Protein AF-B0VN36-F1 (afdb_monomer)

Secondary structure (DSSP, 8-state):
--EEE---GGGS-HHHHT-SEEEEEEEEEE-SS--TT-PPS-EEEEEEEEEESSTTSPPEEEEEEEEEE-

Solvent-accessible surface area (backbone atoms only — not comparable to full-atom values): 4346 Å² total; per-residue (Å²): 133,83,60,78,57,82,77,73,73,90,81,53,62,72,83,61,63,66,35,71,40,72,46,48,42,54,46,79,47,76,45,91,52,57,48,98,87,66,49,69,51,38,40,36,38,39,39,41,31,37,36,20,59,42,99,83,52,68,80,40,80,82,45,76,51,72,50,70,59,128

Organism: Acinetobacter baumannii (strain SDF) (NCBI:txid509170)

Mean predicted aligned error: 7.93 Å

Radius of gyration: 15.6 Å; Cα contacts (8 Å, |Δi|>4): 122; chains: 1; bounding box: 40×23×40 Å

Nearest PDB structures (foldseek):
  8p0w-assembly1_G  TM=5.137E-01  e=1.614E+00  Homo sapiens
  1roa-assembly1_A  TM=4.734E-01  e=3.303E+00  Homo sapiens

Foldseek 3Di:
DKDKDDDDLPPDPPVQVQFPDKIKTKDWDFAPQQDPVRRGGFIKIWIWMWTHRDPPGDIDTDDTDMDTDD

Sequence (70 aa):
MLKVRYDSAKNRPDYYQQFYKMISLTIKIKTVHADLAGNPAGTYIVFVTIVKKDPKSNWLVTELGSGANK

pLDDT: mean 80.98, std 13.73, range [41.06, 95.81]

Structure (mmCIF, N/CA/C/O backbone):
data_AF-B0VN36-F1
#
_entry.id   AF-B0VN36-F1
#
loop_
_atom_site.group_PDB
_atom_site.id
_atom_site.type_symbol
_atom_site.label_atom_id
_atom_site.label_alt_id
_atom_site.label_comp_id
_ato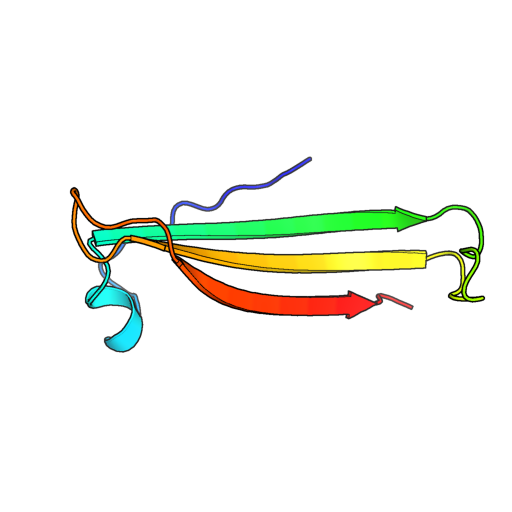m_site.label_asym_id
_atom_site.label_entity_id
_atom_site.label_seq_id
_atom_site.pdbx_PDB_ins_code
_atom_site.Cartn_x
_atom_site.Cartn_y
_atom_site.Cartn_z
_atom_site.occupancy
_atom_site.B_iso_or_equiv
_atom_site.auth_seq_id
_atom_site.auth_comp_id
_atom_site.auth_asym_id
_atom_site.auth_atom_id
_atom_site.pdbx_PDB_model_num
ATOM 1 N N . MET A 1 1 ? 6.997 15.857 -3.161 1.00 41.06 1 MET A N 1
ATOM 2 C CA . MET A 1 1 ? 6.009 16.399 -2.204 1.00 41.06 1 MET A CA 1
ATOM 3 C C . MET A 1 1 ? 5.045 15.278 -1.835 1.00 41.06 1 MET A C 1
ATOM 5 O O . MET A 1 1 ? 4.354 14.789 -2.720 1.00 41.06 1 MET A O 1
ATOM 9 N N . LEU A 1 2 ? 5.065 14.810 -0.583 1.00 45.09 2 LEU A N 1
ATOM 10 C CA . LEU A 1 2 ? 4.110 13.820 -0.072 1.00 45.09 2 LEU A CA 1
ATOM 11 C C . LEU A 1 2 ? 2.777 14.539 0.178 1.00 45.09 2 LEU A C 1
ATOM 13 O O . LEU A 1 2 ? 2.742 15.503 0.940 1.00 45.09 2 LEU A O 1
ATOM 17 N N . LYS A 1 3 ? 1.701 14.123 -0.494 1.00 50.53 3 LYS A N 1
ATOM 18 C CA . LYS A 1 3 ? 0.377 14.742 -0.350 1.00 50.53 3 LYS A CA 1
ATOM 19 C C . LYS A 1 3 ? -0.517 13.812 0.460 1.00 50.53 3 LYS A C 1
ATOM 21 O O . LYS A 1 3 ? -0.963 12.791 -0.050 1.00 50.53 3 LYS A O 1
ATOM 26 N N . VAL A 1 4 ? -0.765 14.172 1.716 1.00 52.91 4 VAL A N 1
ATOM 27 C CA . VAL A 1 4 ? -1.712 13.469 2.590 1.00 52.91 4 VAL A CA 1
ATOM 28 C C . VAL A 1 4 ? -3.091 14.087 2.369 1.00 52.91 4 VAL A C 1
ATOM 30 O O . VAL A 1 4 ? -3.254 15.292 2.567 1.00 52.91 4 VAL A O 1
ATOM 33 N N . ARG A 1 5 ? -4.073 13.303 1.908 1.00 57.44 5 ARG A N 1
ATOM 34 C CA . ARG A 1 5 ? -5.462 13.769 1.764 1.00 57.44 5 ARG A CA 1
ATOM 35 C C . ARG A 1 5 ? -6.276 13.355 2.986 1.00 57.44 5 ARG A C 1
ATOM 37 O O . ARG A 1 5 ? -6.269 12.191 3.373 1.00 57.44 5 ARG A O 1
ATOM 44 N N . TYR A 1 6 ? -6.993 14.312 3.563 1.00 54.06 6 TYR A N 1
ATOM 45 C CA . TYR A 1 6 ? -7.958 14.084 4.634 1.00 54.06 6 TYR A CA 1
ATOM 46 C C . TYR A 1 6 ? -9.366 14.232 4.047 1.00 54.06 6 TYR A C 1
ATOM 48 O O . TYR A 1 6 ? -9.957 15.304 4.132 1.00 54.06 6 TYR A O 1
ATOM 56 N N . ASP A 1 7 ? -9.885 13.197 3.379 1.00 55.62 7 ASP A N 1
ATOM 57 C CA . ASP A 1 7 ? -11.249 13.275 2.833 1.00 55.62 7 ASP A CA 1
ATOM 58 C C . ASP A 1 7 ? -12.303 13.288 3.958 1.00 55.62 7 ASP A C 1
ATOM 60 O O . ASP A 1 7 ? -12.159 12.611 4.978 1.00 55.62 7 ASP A O 1
ATOM 64 N N . SER A 1 8 ? -13.373 14.060 3.759 1.00 53.81 8 SER A N 1
ATOM 65 C CA . SER A 1 8 ? -14.531 14.138 4.658 1.00 53.81 8 SER A CA 1
ATOM 66 C C . SER A 1 8 ? -15.256 12.789 4.741 1.00 53.81 8 SER A C 1
ATOM 68 O O . SER A 1 8 ? -15.539 12.165 3.720 1.00 53.81 8 SER A O 1
ATOM 70 N N . ALA A 1 9 ? -15.580 12.341 5.958 1.00 57.28 9 ALA A N 1
ATOM 71 C CA . ALA A 1 9 ? -16.163 11.020 6.215 1.00 57.28 9 ALA A CA 1
ATOM 72 C C . ALA A 1 9 ? -17.577 10.823 5.628 1.00 57.28 9 ALA A C 1
ATOM 74 O O . ALA A 1 9 ? -17.987 9.689 5.403 1.00 57.28 9 ALA A O 1
ATOM 75 N N . LYS A 1 10 ? -18.313 11.910 5.352 1.00 55.88 10 LYS A N 1
ATOM 76 C CA . LYS A 1 10 ? -19.762 11.882 5.077 1.00 55.88 10 LYS A CA 1
ATOM 77 C C . LYS A 1 10 ? -20.166 11.225 3.745 1.00 55.88 10 LYS A C 1
ATOM 79 O O . LYS A 1 10 ? -21.301 10.789 3.626 1.00 55.88 10 LYS A O 1
ATOM 84 N N . ASN A 1 11 ? -19.257 11.135 2.770 1.00 62.94 11 ASN A N 1
ATOM 85 C CA . ASN A 1 11 ? -19.549 10.608 1.424 1.00 62.94 11 ASN A CA 1
ATOM 86 C C . ASN A 1 11 ? -18.746 9.341 1.079 1.00 62.94 11 ASN A C 1
ATOM 88 O O . ASN A 1 11 ? -18.601 9.002 -0.095 1.00 62.94 11 ASN A O 1
ATOM 92 N N . ARG A 1 12 ? -18.155 8.667 2.072 1.00 66.88 12 ARG A N 1
ATOM 93 C CA . ARG A 1 12 ? -17.368 7.454 1.821 1.00 66.88 12 ARG A CA 1
ATOM 94 C C . ARG A 1 12 ? -18.277 6.216 1.746 1.00 66.88 12 ARG A C 1
ATOM 96 O O . ARG A 1 12 ? -19.237 6.147 2.514 1.00 66.88 12 ARG A O 1
ATOM 103 N N . PRO A 1 13 ? -17.959 5.232 0.881 1.00 74.56 13 PRO A N 1
ATOM 104 C CA . PRO A 1 13 ? -18.618 3.926 0.871 1.00 74.56 13 PRO A CA 1
ATOM 105 C C . PRO A 1 13 ? -18.732 3.306 2.269 1.00 74.56 13 PRO A C 1
ATOM 107 O O . PRO A 1 13 ? -17.823 3.474 3.084 1.00 74.56 13 PRO A O 1
ATOM 110 N N . ASP A 1 14 ? -19.802 2.550 2.523 1.00 79.12 14 ASP A N 1
ATOM 111 C CA . ASP A 1 14 ? -20.132 1.988 3.846 1.00 79.12 14 ASP A CA 1
ATOM 112 C C . ASP A 1 14 ? -18.973 1.208 4.477 1.00 79.12 14 ASP A C 1
ATOM 114 O O . ASP A 1 14 ? -18.692 1.351 5.668 1.00 79.12 14 ASP A O 1
ATOM 118 N N . TYR A 1 15 ? -18.218 0.464 3.659 1.00 78.69 15 TYR A N 1
ATOM 119 C CA . TYR A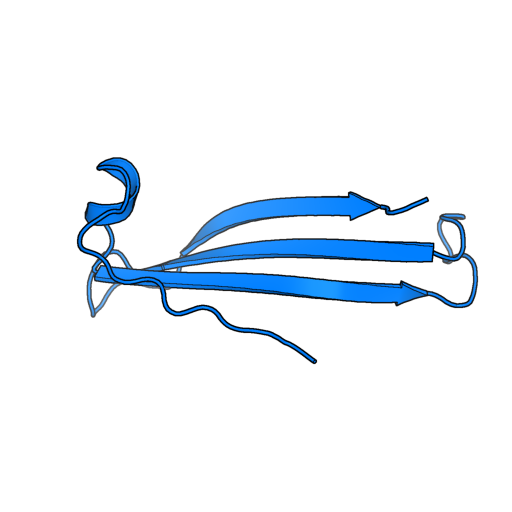 1 15 ? -17.012 -0.246 4.093 1.00 78.69 15 TYR A CA 1
ATOM 120 C C . TYR A 1 15 ? -16.004 0.664 4.810 1.00 78.69 15 TYR A C 1
ATOM 122 O O . TYR A 1 15 ? -15.355 0.244 5.761 1.00 78.69 15 TYR A O 1
ATOM 130 N N . TYR A 1 16 ? -15.863 1.918 4.392 1.00 76.00 16 TYR A N 1
ATOM 131 C CA . TYR A 1 16 ? -14.910 2.855 4.978 1.00 76.00 16 TYR A CA 1
ATOM 132 C C . TYR A 1 16 ? -15.469 3.616 6.184 1.00 76.00 16 TYR A C 1
ATOM 134 O O . TYR A 1 16 ? -14.686 4.165 6.962 1.00 76.00 16 TYR A O 1
ATOM 142 N N . GLN A 1 17 ? -16.794 3.640 6.365 1.00 79.06 17 GLN A N 1
ATOM 143 C CA . GLN A 1 17 ? -17.440 4.280 7.516 1.00 79.06 17 GLN A CA 1
ATOM 144 C C . GLN A 1 17 ? -17.245 3.491 8.817 1.00 79.06 17 GLN A C 1
ATOM 146 O O . GLN A 1 17 ? -17.351 4.059 9.900 1.00 79.06 17 GLN A O 1
ATOM 151 N N . GLN A 1 18 ? -16.881 2.206 8.730 1.00 83.94 18 GLN A N 1
ATOM 152 C CA . GLN A 1 18 ? -16.576 1.383 9.906 1.00 83.94 18 GLN A CA 1
ATOM 153 C C . GLN A 1 18 ? -15.295 1.815 10.648 1.00 83.94 18 GLN A C 1
ATOM 155 O O . GLN A 1 18 ? -15.030 1.332 11.750 1.00 83.94 18 GLN A O 1
ATOM 160 N N . PHE A 1 19 ? -14.465 2.674 10.044 1.00 87.12 19 PHE A N 1
ATOM 161 C CA . PHE A 1 19 ? -13.180 3.081 10.602 1.00 87.12 19 PHE A CA 1
ATOM 162 C C . PHE A 1 19 ? -13.258 4.470 11.232 1.00 87.12 19 PHE A C 1
ATOM 164 O O . PHE A 1 19 ? -13.557 5.457 10.561 1.00 87.12 19 PHE A O 1
ATOM 171 N N . TYR A 1 20 ? -12.873 4.563 12.506 1.00 86.62 20 TYR A N 1
ATOM 172 C CA . TYR A 1 20 ? -12.709 5.828 13.222 1.00 86.62 20 TYR A CA 1
ATOM 173 C C . TYR A 1 20 ? -11.780 6.815 12.499 1.00 86.62 20 TYR A C 1
ATOM 175 O O . TYR A 1 20 ? -12.029 8.022 12.485 1.00 86.62 20 TYR A O 1
ATOM 183 N N . LYS A 1 21 ? -10.683 6.324 11.907 1.00 88.19 21 LYS A N 1
ATOM 184 C CA . LYS A 1 21 ? -9.742 7.164 11.158 1.00 88.19 21 LYS A CA 1
ATOM 185 C C . LYS A 1 21 ? -9.148 6.415 9.977 1.00 88.19 21 LYS A C 1
ATOM 187 O O . LYS A 1 21 ? -8.873 5.223 10.057 1.00 88.19 21 LYS A O 1
ATOM 192 N N . MET A 1 22 ? -8.893 7.155 8.906 1.00 88.38 22 MET A N 1
ATOM 193 C CA . MET A 1 22 ? -8.263 6.663 7.688 1.00 88.38 22 MET A CA 1
ATOM 194 C C . MET A 1 22 ? -7.252 7.677 7.185 1.00 88.38 22 MET A C 1
ATOM 196 O O . MET A 1 22 ? -7.524 8.881 7.206 1.00 88.38 22 MET A O 1
ATOM 200 N N . ILE A 1 23 ? -6.106 7.185 6.731 1.00 87.56 23 ILE A N 1
ATOM 201 C CA . ILE A 1 23 ? -5.074 7.981 6.077 1.00 87.56 23 ILE A CA 1
ATOM 202 C C . ILE A 1 23 ? -4.645 7.223 4.825 1.00 87.56 23 ILE A C 1
ATOM 204 O O . ILE A 1 23 ? -4.168 6.093 4.918 1.00 87.56 23 ILE A O 1
ATOM 208 N N . SER A 1 24 ? -4.785 7.870 3.671 1.00 87.88 24 SER A N 1
ATOM 209 C CA . SER A 1 24 ? -4.290 7.353 2.397 1.00 87.88 24 SER A CA 1
ATOM 210 C C . SER A 1 24 ? -3.080 8.164 1.952 1.00 87.88 24 SER A C 1
ATOM 212 O O . SER A 1 24 ? -3.088 9.401 1.960 1.00 87.88 24 SER A O 1
ATOM 214 N N . LEU A 1 25 ? -2.019 7.453 1.586 1.00 86.69 25 LEU A N 1
ATOM 215 C CA . LEU A 1 25 ? -0.740 8.010 1.172 1.00 86.69 25 LEU A CA 1
ATOM 216 C C . LEU A 1 25 ? -0.440 7.552 -0.249 1.00 86.69 25 LEU A C 1
ATOM 218 O O . LEU A 1 25 ? -0.468 6.361 -0.544 1.00 86.69 25 LEU A O 1
ATOM 222 N N . THR A 1 26 ? -0.096 8.503 -1.113 1.00 88.94 26 THR A N 1
ATOM 223 C CA . THR A 1 26 ? 0.450 8.223 -2.443 1.00 88.94 26 THR A CA 1
ATOM 224 C C . THR A 1 26 ? 1.880 8.736 -2.496 1.00 88.94 26 THR A C 1
ATOM 226 O O . THR A 1 26 ? 2.134 9.931 -2.319 1.00 88.94 26 THR A O 1
ATOM 229 N N . ILE A 1 27 ? 2.819 7.830 -2.740 1.00 87.94 27 ILE A N 1
ATOM 230 C CA . ILE A 1 27 ? 4.253 8.093 -2.781 1.00 87.94 27 ILE A CA 1
ATOM 231 C C . ILE A 1 27 ? 4.717 7.918 -4.221 1.00 87.94 27 ILE A C 1
ATOM 233 O O . ILE A 1 27 ? 4.604 6.839 -4.795 1.00 87.94 27 ILE A O 1
ATOM 237 N N . LYS A 1 28 ? 5.251 8.990 -4.807 1.00 88.62 28 LYS A N 1
ATOM 238 C CA . LYS A 1 28 ? 5.887 8.952 -6.124 1.00 88.62 28 LYS A CA 1
ATOM 239 C C 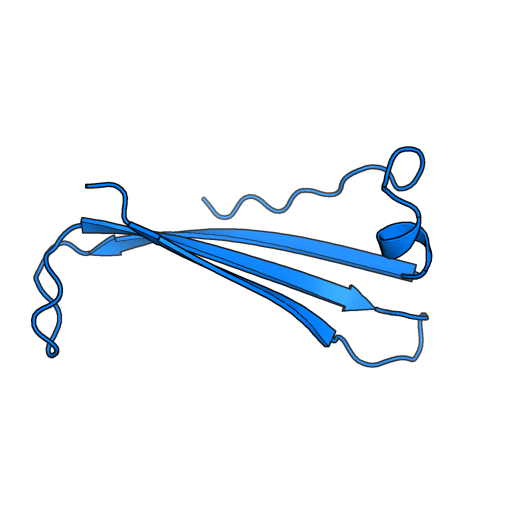. LYS A 1 28 ? 7.390 8.766 -5.939 1.00 88.62 28 LYS A C 1
ATOM 241 O O . LYS A 1 28 ? 8.044 9.641 -5.374 1.00 88.62 28 LYS A O 1
ATOM 246 N N . ILE A 1 29 ? 7.918 7.651 -6.424 1.00 87.06 29 ILE A N 1
ATOM 247 C CA . ILE A 1 29 ? 9.335 7.295 -6.380 1.00 87.06 29 ILE A CA 1
ATOM 248 C C . ILE A 1 29 ? 9.889 7.456 -7.792 1.00 87.06 29 ILE A C 1
ATOM 250 O O . ILE A 1 29 ? 9.362 6.882 -8.740 1.00 87.06 29 ILE A O 1
ATOM 254 N N . LYS A 1 30 ? 10.941 8.256 -7.948 1.00 89.12 30 LYS A N 1
ATOM 255 C CA . LYS A 1 30 ? 11.646 8.400 -9.222 1.00 89.12 30 LYS A CA 1
ATOM 256 C C . LYS A 1 30 ? 13.004 7.731 -9.088 1.00 89.12 30 LYS A C 1
ATOM 258 O O . LYS A 1 30 ? 13.805 8.164 -8.264 1.00 89.12 30 LYS A O 1
ATOM 263 N N . THR A 1 31 ? 13.254 6.705 -9.889 1.00 87.81 31 THR A N 1
ATOM 264 C CA . THR A 1 31 ? 14.577 6.092 -10.005 1.00 87.81 31 THR A CA 1
ATOM 265 C C . THR A 1 31 ? 15.278 6.661 -11.235 1.00 87.81 31 THR A C 1
ATOM 267 O O . THR A 1 31 ? 14.654 6.915 -12.266 1.00 87.81 31 THR A O 1
ATOM 270 N N . VAL A 1 32 ? 16.575 6.936 -11.107 1.00 87.00 32 VAL A N 1
ATOM 271 C CA . VAL A 1 32 ? 17.410 7.490 -12.192 1.00 87.00 32 VAL A CA 1
ATOM 272 C C . VAL A 1 32 ? 18.268 6.425 -12.877 1.00 87.00 32 VAL A C 1
ATOM 274 O O . VAL A 1 32 ? 18.760 6.650 -13.978 1.00 87.00 32 VAL A O 1
ATOM 277 N N . HIS A 1 3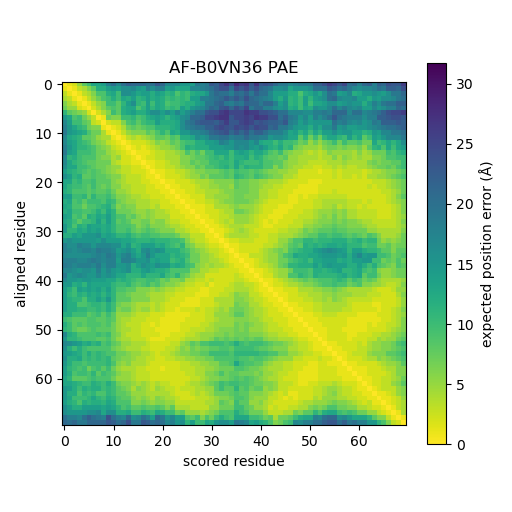3 ? 18.387 5.251 -12.259 1.00 88.19 33 HIS A N 1
ATOM 278 C CA . HIS A 1 33 ? 19.088 4.084 -12.782 1.00 88.19 33 HIS A CA 1
ATOM 279 C C . HIS A 1 33 ? 18.228 2.836 -12.585 1.00 88.19 33 HIS A C 1
ATOM 281 O O . HIS A 1 33 ? 17.287 2.853 -11.783 1.00 88.19 33 HIS A O 1
ATOM 287 N N . ALA A 1 34 ? 18.551 1.780 -13.332 1.00 86.81 34 ALA A N 1
ATOM 288 C CA . ALA A 1 34 ? 17.978 0.471 -13.079 1.00 86.81 34 ALA A CA 1
ATOM 289 C C . ALA A 1 34 ? 18.393 -0.022 -11.685 1.00 86.81 34 ALA A C 1
ATOM 291 O O . ALA A 1 34 ? 19.500 0.276 -11.226 1.00 86.81 34 ALA A O 1
ATOM 292 N N . ASP A 1 35 ? 17.495 -0.727 -11.002 1.00 82.81 35 ASP A N 1
ATOM 293 C CA . ASP A 1 35 ? 17.819 -1.315 -9.705 1.00 82.81 35 ASP A CA 1
ATOM 294 C C . ASP A 1 35 ? 18.641 -2.608 -9.849 1.00 82.81 35 ASP A C 1
ATOM 296 O O . ASP A 1 35 ? 18.878 -3.109 -10.950 1.00 82.81 35 ASP A O 1
ATOM 300 N N . LEU A 1 36 ? 19.081 -3.160 -8.715 1.00 85.25 36 LEU A N 1
ATOM 301 C CA . LEU A 1 36 ? 19.867 -4.400 -8.675 1.00 85.25 36 LEU A CA 1
ATOM 302 C C . LEU A 1 36 ? 19.102 -5.623 -9.205 1.00 85.25 36 LEU A C 1
ATOM 304 O O . LEU A 1 36 ? 19.727 -6.602 -9.602 1.00 85.25 36 LEU A O 1
ATOM 308 N N . ALA A 1 37 ? 17.768 -5.575 -9.208 1.00 86.31 37 ALA A N 1
ATOM 309 C CA . ALA A 1 37 ? 16.910 -6.626 -9.745 1.00 86.31 37 ALA A CA 1
ATOM 310 C C . ALA A 1 37 ? 16.646 -6.458 -11.255 1.00 86.31 37 ALA A C 1
ATOM 312 O O . ALA A 1 37 ? 15.945 -7.277 -11.847 1.00 86.31 37 ALA A O 1
ATOM 313 N N . GLY A 1 38 ? 17.212 -5.424 -11.890 1.00 83.00 38 GLY A N 1
ATOM 314 C CA . GLY A 1 38 ? 17.066 -5.147 -13.316 1.00 83.00 38 GLY A CA 1
ATOM 315 C C . GLY A 1 38 ? 15.793 -4.383 -13.684 1.00 83.00 38 GLY A C 1
ATOM 316 O O . GLY A 1 38 ? 15.493 -4.250 -14.872 1.00 83.00 38 GLY A O 1
ATOM 317 N N . ASN A 1 39 ? 15.041 -3.853 -12.712 1.00 83.19 39 ASN A N 1
ATOM 318 C CA . ASN A 1 39 ? 13.892 -3.003 -13.016 1.00 83.19 39 ASN A CA 1
ATOM 319 C C . ASN A 1 39 ? 14.386 -1.678 -13.609 1.00 83.19 39 ASN A C 1
ATOM 321 O O . ASN A 1 39 ? 15.305 -1.074 -13.052 1.00 83.19 39 ASN A O 1
ATOM 325 N N . PRO A 1 40 ? 13.798 -1.192 -14.716 1.00 85.56 40 PRO A N 1
ATOM 326 C CA . PRO A 1 40 ? 14.301 -0.015 -15.413 1.00 85.56 40 PRO A CA 1
ATOM 327 C C . PRO A 1 40 ? 14.212 1.259 -14.561 1.00 85.56 40 PRO A C 1
ATOM 329 O O . PRO A 1 40 ? 13.384 1.387 -13.655 1.00 85.56 40 PRO A O 1
ATOM 332 N N . ALA A 1 41 ? 15.042 2.250 -14.895 1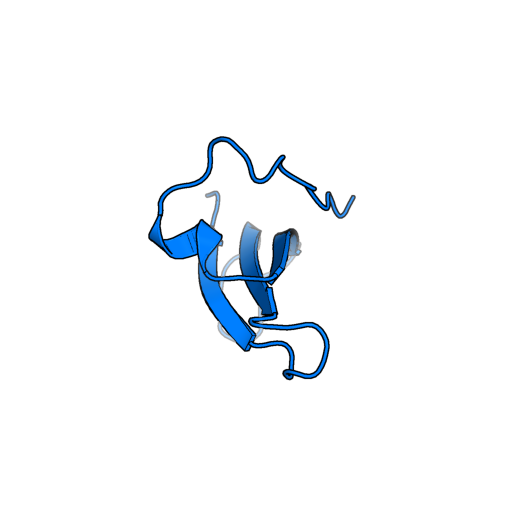.00 89.69 41 ALA A N 1
ATOM 333 C CA . ALA A 1 41 ? 14.855 3.602 -14.381 1.00 89.69 41 ALA A CA 1
ATOM 334 C C . ALA A 1 41 ? 13.455 4.104 -14.767 1.00 89.69 41 ALA A C 1
ATOM 336 O O . ALA A 1 41 ? 13.015 3.918 -15.902 1.00 89.69 41 ALA A O 1
ATOM 337 N N . GLY A 1 42 ? 12.742 4.729 -13.836 1.00 88.06 42 GLY A N 1
ATOM 338 C CA . GLY A 1 42 ? 11.355 5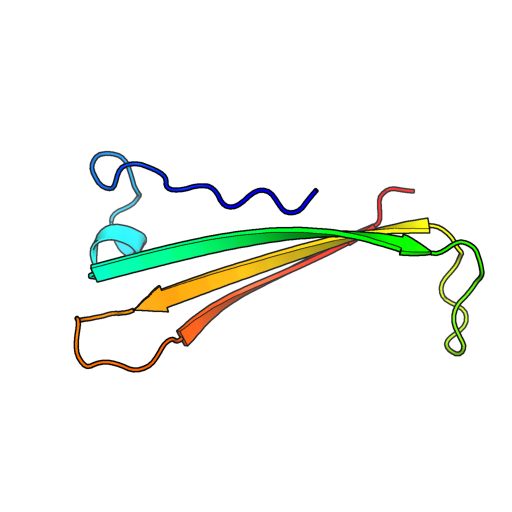.084 -14.086 1.00 88.06 42 GLY A CA 1
ATOM 339 C C . GLY A 1 42 ? 10.675 5.804 -12.938 1.00 88.06 42 GLY A C 1
ATOM 340 O O . GLY A 1 42 ? 11.253 6.103 -11.891 1.00 88.06 42 GLY A O 1
ATOM 341 N N . THR A 1 43 ? 9.407 6.120 -13.168 1.00 90.94 43 THR A N 1
ATOM 342 C CA . THR A 1 43 ? 8.535 6.686 -12.148 1.00 90.94 43 THR A CA 1
ATOM 343 C C . THR A 1 43 ? 7.602 5.606 -11.633 1.00 90.94 43 THR A C 1
ATOM 345 O O . THR A 1 43 ? 6.741 5.110 -12.356 1.00 90.94 43 THR A O 1
ATOM 348 N N . TYR A 1 44 ? 7.728 5.318 -10.350 1.00 86.31 44 TYR A N 1
ATOM 349 C CA . TYR A 1 44 ? 6.893 4.383 -9.624 1.00 86.31 44 TYR A CA 1
ATOM 350 C C . TYR A 1 44 ? 5.951 5.151 -8.707 1.00 86.31 44 TYR A C 1
ATOM 352 O O . TYR A 1 44 ? 6.290 6.202 -8.155 1.00 86.31 44 TYR A O 1
ATOM 360 N N . ILE A 1 45 ? 4.749 4.627 -8.545 1.00 89.69 45 ILE A N 1
ATOM 361 C CA . ILE A 1 45 ? 3.772 5.117 -7.586 1.00 89.69 45 ILE A CA 1
ATOM 362 C C . ILE A 1 45 ? 3.485 3.966 -6.638 1.00 89.69 45 ILE A C 1
ATOM 364 O O . ILE A 1 45 ? 3.175 2.866 -7.079 1.00 89.69 45 ILE A O 1
ATOM 368 N N . VAL A 1 46 ? 3.578 4.231 -5.342 1.00 90.00 46 VAL A N 1
ATOM 369 C CA . VAL A 1 46 ? 3.112 3.335 -4.286 1.00 90.00 46 VAL A CA 1
ATOM 370 C C . VAL A 1 46 ? 1.950 4.023 -3.595 1.00 90.00 46 VAL A C 1
ATOM 372 O O . VAL A 1 46 ? 2.029 5.213 -3.279 1.00 90.00 46 VAL A O 1
ATOM 375 N N . PHE A 1 47 ? 0.872 3.291 -3.360 1.00 91.44 47 PHE A N 1
ATOM 376 C CA . PHE A 1 47 ? -0.238 3.761 -2.549 1.00 91.44 47 PHE A CA 1
ATOM 377 C C . PHE A 1 47 ? -0.459 2.819 -1.372 1.00 91.44 47 PHE A C 1
ATOM 379 O O . PHE A 1 4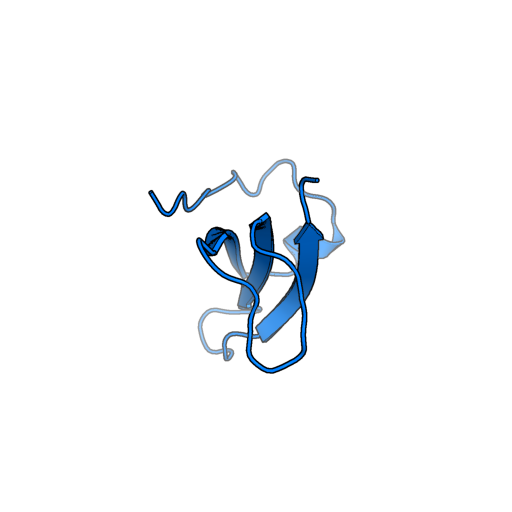7 ? -0.390 1.597 -1.507 1.00 91.44 47 PHE A O 1
ATOM 386 N N . VAL A 1 48 ? -0.698 3.413 -0.207 1.00 91.44 48 VAL A N 1
ATOM 387 C CA . VAL A 1 48 ? -1.014 2.688 1.020 1.00 91.44 48 VAL A CA 1
ATOM 388 C C . VAL A 1 48 ? -2.154 3.388 1.745 1.00 91.44 48 VAL A C 1
ATOM 390 O O . VAL A 1 48 ? -2.122 4.608 1.939 1.00 91.44 48 VAL A O 1
ATOM 393 N N . THR A 1 49 ? -3.146 2.608 2.162 1.00 90.88 49 THR A N 1
ATOM 394 C CA . THR A 1 49 ? -4.227 3.068 3.035 1.00 90.88 49 THR A CA 1
ATOM 395 C C . THR A 1 49 ? -4.079 2.400 4.392 1.00 90.88 49 THR A C 1
ATOM 397 O O . THR A 1 49 ? -4.095 1.170 4.507 1.00 90.88 49 THR A O 1
ATOM 400 N N . ILE A 1 50 ? -3.949 3.226 5.432 1.00 91.44 50 ILE A N 1
ATOM 401 C CA . ILE A 1 50 ? -3.972 2.781 6.823 1.00 91.44 50 ILE A CA 1
ATOM 402 C C . ILE A 1 50 ? -5.248 3.246 7.512 1.00 91.44 50 ILE A C 1
ATOM 404 O O . ILE A 1 50 ? -5.719 4.372 7.317 1.00 91.44 50 ILE A O 1
ATOM 408 N N . VAL A 1 51 ? -5.795 2.377 8.351 1.00 91.44 51 VAL A N 1
ATOM 409 C CA . VAL A 1 51 ? -7.042 2.609 9.075 1.00 91.44 51 VAL A CA 1
ATOM 410 C C . VAL A 1 51 ? -6.870 2.348 10.559 1.00 91.44 51 VAL A C 1
ATOM 412 O O . VAL A 1 51 ? -6.008 1.582 10.991 1.00 91.44 51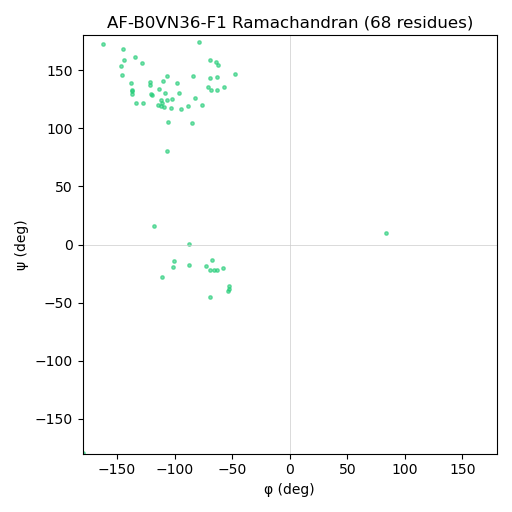 VAL A O 1
ATOM 415 N N . LYS A 1 52 ? -7.734 2.986 11.338 1.00 93.44 52 LYS A N 1
ATOM 416 C CA . LYS A 1 52 ? -7.899 2.765 12.766 1.00 93.44 52 LYS A CA 1
ATOM 417 C C . LYS A 1 52 ? -9.378 2.494 13.016 1.00 93.44 52 LYS A C 1
ATOM 419 O O . LYS A 1 52 ? -10.210 3.328 12.657 1.00 93.44 52 LYS A O 1
ATOM 424 N N . LYS A 1 53 ? -9.709 1.334 13.588 1.00 88.81 53 LYS A N 1
ATOM 425 C CA . LYS A 1 53 ? -11.103 0.923 13.828 1.00 88.81 53 LYS A CA 1
ATOM 426 C C . LYS A 1 53 ? -11.749 1.776 14.920 1.00 88.81 53 LYS A C 1
ATOM 428 O O . LYS A 1 53 ? -12.835 2.303 14.727 1.00 88.81 53 LYS A O 1
ATOM 433 N N . ASP A 1 54 ? -11.025 1.985 16.011 1.00 90.69 54 ASP A N 1
ATOM 434 C CA . ASP A 1 54 ? -11.413 2.811 17.158 1.00 90.69 54 ASP A CA 1
ATOM 435 C C . ASP A 1 54 ? -10.179 3.529 17.757 1.00 90.69 54 ASP A C 1
ATOM 437 O O . ASP A 1 54 ? -9.041 3.184 17.417 1.00 90.69 54 ASP A O 1
ATOM 441 N N . PRO A 1 55 ? -10.337 4.519 18.658 1.00 89.56 55 PRO A N 1
ATOM 442 C CA . PRO A 1 55 ? -9.213 5.288 19.198 1.00 89.56 55 PRO A CA 1
ATOM 443 C C . PRO A 1 55 ? -8.124 4.471 19.913 1.00 89.56 55 PRO A C 1
ATOM 445 O O . PRO A 1 55 ? -7.002 4.969 20.033 1.00 89.56 55 PRO A O 1
ATOM 448 N N . LYS A 1 56 ? -8.413 3.246 20.367 1.00 93.50 56 LYS A N 1
ATOM 449 C CA . LYS A 1 56 ? -7.481 2.377 21.104 1.00 93.50 56 LYS A CA 1
ATOM 450 C C . LYS A 1 56 ? -6.868 1.275 20.231 1.00 93.50 56 LYS A C 1
ATOM 452 O O . LYS A 1 56 ? -5.821 0.752 20.591 1.00 93.50 56 LYS A O 1
ATOM 457 N N . SER A 1 57 ? -7.478 0.949 19.092 1.00 91.19 57 SER A N 1
ATOM 458 C CA . SER A 1 57 ? -6.959 -0.050 18.147 1.00 91.19 57 SER A CA 1
ATOM 459 C C . SER A 1 57 ? -5.597 0.326 17.544 1.00 91.19 57 SER A C 1
ATOM 461 O O . SER A 1 57 ? -5.256 1.503 17.428 1.00 91.19 57 SER A O 1
ATOM 463 N N . ASN A 1 58 ? -4.821 -0.673 17.122 1.00 95.81 58 ASN A N 1
ATOM 464 C CA . ASN A 1 58 ? -3.616 -0.443 16.322 1.00 95.81 58 ASN A CA 1
ATOM 465 C C . ASN A 1 58 ? -3.976 0.047 14.913 1.00 95.81 58 ASN A C 1
ATOM 467 O O . ASN A 1 58 ? -5.086 -0.170 14.423 1.00 95.81 58 ASN A O 1
ATOM 471 N N . TRP A 1 59 ? -3.019 0.693 14.250 1.00 93.00 59 TRP A N 1
ATOM 472 C CA . TRP A 1 59 ? -3.144 0.999 12.828 1.00 93.00 59 TRP A CA 1
ATOM 473 C C . TRP A 1 59 ? -3.028 -0.279 12.000 1.00 93.00 59 TRP A C 1
ATOM 475 O O . TRP A 1 59 ? -2.140 -1.095 12.240 1.00 93.00 59 TRP A O 1
ATOM 485 N N . LEU A 1 60 ? -3.910 -0.430 11.016 1.00 92.75 60 LEU A N 1
ATOM 486 C CA . LEU A 1 60 ? -3.939 -1.568 10.101 1.00 92.75 60 LEU A CA 1
ATOM 487 C C . LEU A 1 60 ? -3.783 -1.083 8.663 1.00 92.75 60 LEU A C 1
ATOM 489 O O . LEU A 1 60 ? -4.374 -0.072 8.286 1.00 92.75 60 LEU A O 1
ATOM 493 N N . VAL A 1 61 ? -3.019 -1.816 7.857 1.00 90.88 61 VAL A N 1
ATOM 494 C CA . VAL A 1 61 ? -2.967 -1.613 6.404 1.00 90.88 61 VAL A CA 1
ATOM 495 C C . VAL A 1 61 ? -4.159 -2.338 5.790 1.00 90.88 61 VAL A C 1
ATOM 497 O O . VAL A 1 61 ? -4.358 -3.521 6.054 1.00 90.88 61 VAL A O 1
ATOM 500 N N . THR A 1 62 ? -4.958 -1.630 4.997 1.00 87.88 62 THR A N 1
ATOM 501 C CA . THR A 1 62 ? -6.124 -2.211 4.296 1.00 87.88 62 THR A CA 1
ATOM 502 C C . THR A 1 62 ? -5.923 -2.283 2.796 1.00 87.88 62 THR A C 1
ATOM 504 O O . THR A 1 62 ? -6.461 -3.175 2.152 1.00 87.88 62 THR A O 1
ATOM 507 N N . GLU A 1 63 ? -5.110 -1.388 2.243 1.00 84.31 63 GLU A N 1
ATOM 508 C CA . GLU A 1 63 ? -4.798 -1.370 0.822 1.00 84.31 63 GLU A CA 1
ATOM 509 C C . GLU A 1 63 ? -3.312 -1.112 0.651 1.00 84.31 63 GLU A C 1
ATOM 511 O O . GLU A 1 63 ? -2.750 -0.192 1.255 1.00 84.31 63 GLU A O 1
ATOM 516 N N . LEU A 1 64 ? -2.697 -1.923 -0.197 1.00 90.38 64 LEU A N 1
ATOM 517 C CA . LEU A 1 64 ? -1.340 -1.740 -0.663 1.00 90.38 64 LEU A CA 1
ATOM 518 C C . LEU A 1 64 ? -1.334 -2.012 -2.159 1.00 90.38 64 LEU A C 1
ATOM 520 O O . LEU A 1 64 ? -1.810 -3.055 -2.607 1.00 90.38 64 LEU A O 1
ATOM 524 N N . GLY A 1 65 ? -0.762 -1.096 -2.923 1.00 86.81 65 GLY A N 1
ATOM 525 C CA . GLY A 1 65 ? -0.519 -1.354 -4.326 1.00 86.81 65 GLY A CA 1
ATOM 526 C C . GLY A 1 65 ? 0.505 -0.415 -4.924 1.00 86.81 65 GLY A C 1
ATOM 527 O O . GLY A 1 65 ? 1.002 0.523 -4.291 1.00 86.81 65 GLY A O 1
ATOM 528 N N . SER A 1 66 ? 0.857 -0.722 -6.162 1.00 87.44 66 SER A N 1
ATOM 529 C CA . SER A 1 66 ? 1.877 -0.007 -6.901 1.00 87.44 66 SER A CA 1
ATOM 530 C C . SER A 1 66 ? 1.523 0.088 -8.379 1.00 87.44 66 SER A C 1
ATOM 532 O O . SER A 1 66 ? 0.713 -0.672 -8.905 1.00 87.44 66 SER A O 1
ATOM 534 N N . GLY A 1 67 ? 2.134 1.058 -9.046 1.00 84.56 67 GLY A N 1
ATOM 535 C CA . GLY A 1 67 ? 2.070 1.225 -10.488 1.00 84.56 67 GLY A CA 1
ATOM 536 C C . GLY A 1 67 ? 3.378 1.796 -11.015 1.00 84.56 67 GLY A C 1
ATOM 537 O O . GLY A 1 67 ? 4.097 2.499 -10.300 1.00 84.56 67 GLY A O 1
ATOM 538 N N . ALA A 1 68 ? 3.678 1.501 -12.274 1.00 80.44 68 ALA A N 1
ATOM 539 C CA . ALA A 1 68 ? 4.772 2.119 -13.004 1.00 80.44 68 ALA A CA 1
ATOM 540 C C . ALA A 1 68 ? 4.177 2.995 -14.108 1.00 80.44 68 ALA A C 1
ATOM 542 O O . ALA A 1 68 ? 3.413 2.508 -14.941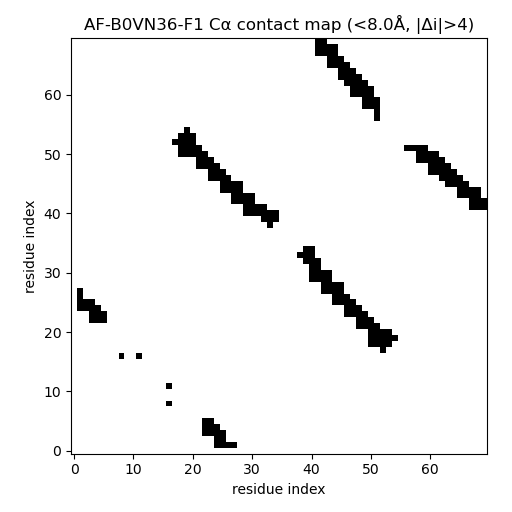 1.00 80.44 68 ALA A O 1
ATOM 543 N N . ASN A 1 69 ? 4.535 4.277 -14.117 1.00 65.31 69 ASN A N 1
ATOM 544 C CA . ASN A 1 69 ? 4.299 5.115 -15.284 1.00 65.31 69 ASN A CA 1
ATOM 545 C C . ASN A 1 69 ? 5.486 4.889 -16.222 1.00 65.31 69 ASN A C 1
ATOM 547 O O . ASN A 1 69 ? 6.592 5.349 -15.920 1.00 65.31 69 ASN A O 1
ATOM 551 N N . LYS A 1 70 ? 5.254 4.121 -17.291 1.00 55.78 70 LYS A N 1
ATOM 552 C CA . LYS A 1 70 ? 6.166 4.051 -18.436 1.00 55.78 70 LYS A CA 1
ATOM 553 C C . LYS A 1 70 ? 6.130 5.361 -19.215 1.00 55.78 70 LYS A C 1
ATOM 555 O O . LYS A 1 70 ? 5.028 5.946 -19.311 1.00 55.78 70 LYS A O 1
#